Protein AF-A0A8H7KEJ8-F1 (afdb_monomer)

Foldseek 3Di:
DPPPPPFADQKDKAWQDPVVDDDDPDLPAAEEEEEEFEDPVQACNVCPVVVVVVVVCLVPDPVCVSYTYMYMYGGQQPPHPVLCVVHCVDPVRPDDDLVSSLVVSLVVLLVQQVVQCVVVVNDGHPEYEYHYDDSSVVSSVVSVVVVVVCVVPPDDRPSHDHDPPPPPDDD

Sequence (171 aa):
MVSSEIQPPRSIFLRHREDELAPRENDSRRRALIYFICGNPGLIEFYEGFLAQLRQLISGSASMEGVEVDLYGRNLVGFDDEDHFPPFSAPDNVPLDLEGQICSVYENVAEVVRDEAKRKGGKGYGDVILMGHSVGAYIATEVMHRHLREEEREGWARHVRLGMGSCSSLR

Radius of gyration: 17.9 Å; Cα contacts (8 Å, |Δi|>4): 217; chains: 1; bounding box: 53×56×44 Å

Nearest PDB structures (foldseek):
  1jjf-assembly1_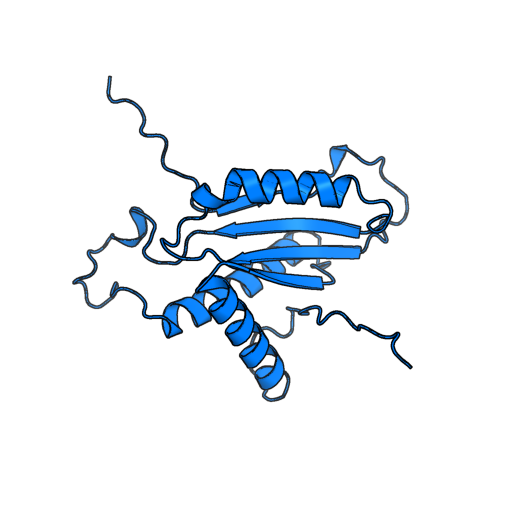A  TM=4.339E-01  e=1.364E-01  Acetivibrio thermocellus
  1jt2-assembly1_A  TM=4.515E-01  e=2.635E-01  Acetivibrio thermocellus
  2c57-assembly1_J  TM=3.162E-01  e=9.183E-02  Helicobacter pylori
  4rl4-assembly1_A  TM=2.985E-01  e=7.056E-02  Helicobacter pylori 26695

Structure (mmCIF, N/CA/C/O backbone):
data_AF-A0A8H7KEJ8-F1
#
_entry.id   AF-A0A8H7KEJ8-F1
#
loop_
_atom_site.group_PDB
_atom_site.id
_atom_site.type_symbol
_atom_site.label_atom_id
_atom_site.label_alt_id
_atom_site.label_comp_id
_atom_site.label_asym_id
_atom_site.label_entity_id
_atom_site.label_seq_id
_atom_site.pdbx_PDB_ins_code
_atom_site.Cartn_x
_atom_site.Cartn_y
_atom_site.Cartn_z
_atom_site.occupancy
_atom_site.B_iso_or_equiv
_atom_site.auth_seq_id
_atom_site.auth_comp_id
_atom_site.auth_asym_id
_atom_site.auth_atom_id
_atom_site.pdbx_PDB_model_num
ATOM 1 N N . MET A 1 1 ? 17.857 33.567 -4.282 1.00 37.62 1 MET A N 1
ATOM 2 C CA . MET A 1 1 ? 16.910 32.832 -3.421 1.00 37.62 1 MET A CA 1
ATOM 3 C C . MET A 1 1 ? 16.444 31.644 -4.232 1.00 37.62 1 MET A C 1
ATOM 5 O O . MET A 1 1 ? 15.671 31.833 -5.157 1.00 37.62 1 MET A O 1
ATOM 9 N N . VAL A 1 2 ? 17.035 30.476 -3.995 1.00 42.66 2 VAL A N 1
ATOM 10 C CA . VAL A 1 2 ? 16.558 29.224 -4.592 1.00 42.66 2 VAL A CA 1
ATOM 11 C C . VAL A 1 2 ? 15.227 28.943 -3.903 1.00 42.66 2 VAL A C 1
ATOM 13 O O . VAL A 1 2 ? 15.201 28.887 -2.673 1.00 42.66 2 VAL A O 1
ATOM 16 N N . SER A 1 3 ? 14.125 28.903 -4.657 1.00 46.78 3 SER A N 1
ATOM 17 C CA . SER A 1 3 ? 12.862 28.372 -4.139 1.00 46.78 3 SER A CA 1
ATOM 18 C C . SER A 1 3 ? 13.179 27.017 -3.529 1.00 46.78 3 SER A C 1
ATOM 20 O O . SER A 1 3 ? 13.734 26.171 -4.219 1.00 46.78 3 SER A O 1
ATOM 22 N N . SER A 1 4 ? 12.890 26.823 -2.245 1.00 52.56 4 SER A N 1
ATOM 23 C CA . SER A 1 4 ? 12.837 25.482 -1.675 1.00 52.56 4 SER A CA 1
ATOM 24 C C . SER A 1 4 ? 11.807 24.709 -2.494 1.00 52.56 4 SER A C 1
ATOM 26 O O . SER A 1 4 ? 10.608 24.959 -2.347 1.00 52.56 4 SER A O 1
ATOM 28 N N . GLU A 1 5 ? 12.266 23.884 -3.433 1.00 55.12 5 GLU A N 1
ATOM 29 C CA . GLU A 1 5 ? 11.405 22.990 -4.196 1.00 55.12 5 GLU A CA 1
ATOM 30 C C . GLU A 1 5 ? 10.633 22.157 -3.176 1.00 55.12 5 GLU A C 1
ATOM 32 O O . GLU A 1 5 ? 11.214 21.502 -2.310 1.00 55.12 5 GLU A O 1
ATOM 37 N N . ILE A 1 6 ? 9.309 22.292 -3.194 1.00 61.66 6 ILE A N 1
ATOM 38 C CA . ILE A 1 6 ? 8.434 21.475 -2.366 1.00 61.66 6 ILE A CA 1
ATOM 39 C C . ILE A 1 6 ? 8.509 20.088 -2.993 1.00 61.66 6 ILE A C 1
ATOM 41 O O . ILE A 1 6 ? 7.855 19.839 -4.003 1.00 61.66 6 ILE A O 1
ATOM 45 N N . GLN A 1 7 ? 9.365 19.226 -2.446 1.00 61.38 7 GLN A N 1
ATOM 46 C CA . GLN A 1 7 ? 9.437 17.838 -2.879 1.00 61.38 7 GLN A CA 1
ATOM 47 C C . GLN A 1 7 ? 8.071 17.193 -2.605 1.00 61.38 7 GLN A C 1
ATOM 49 O O . GLN A 1 7 ? 7.537 17.351 -1.497 1.00 61.38 7 GLN A O 1
ATOM 54 N N . PRO A 1 8 ? 7.473 16.512 -3.595 1.00 73.31 8 PRO A N 1
ATOM 55 C CA . PRO A 1 8 ? 6.186 15.868 -3.406 1.00 73.31 8 PRO A CA 1
ATOM 56 C C . PRO A 1 8 ? 6.266 14.808 -2.296 1.00 73.31 8 PRO A C 1
ATOM 58 O O . PRO A 1 8 ? 7.336 14.246 -2.033 1.00 73.31 8 PRO A O 1
ATOM 61 N N . PRO A 1 9 ? 5.155 14.532 -1.592 1.00 83.62 9 PRO A N 1
ATOM 62 C CA . PRO A 1 9 ? 5.171 13.596 -0.478 1.00 83.62 9 PRO A CA 1
ATOM 63 C C . PRO A 1 9 ? 5.550 12.189 -0.954 1.00 83.62 9 PRO A C 1
ATOM 65 O O . PRO A 1 9 ? 4.906 11.629 -1.834 1.00 83.62 9 PRO A O 1
ATOM 68 N N . ARG A 1 10 ? 6.548 11.572 -0.306 1.00 90.69 10 ARG A N 1
ATOM 69 C CA . ARG A 1 10 ? 6.934 10.165 -0.555 1.00 90.69 10 ARG A CA 1
ATOM 70 C C . ARG A 1 10 ? 5.878 9.172 -0.066 1.00 90.69 10 ARG A C 1
ATOM 72 O O . ARG A 1 10 ? 5.777 8.043 -0.544 1.00 90.69 10 ARG A O 1
ATOM 79 N N . SER A 1 11 ? 5.121 9.583 0.949 1.00 95.31 11 SER A N 1
ATOM 80 C CA . SER A 1 11 ? 4.030 8.820 1.546 1.00 95.31 11 SER A CA 1
ATOM 81 C C . SER A 1 11 ? 2.985 9.745 2.154 1.00 95.31 11 SER A C 1
ATOM 83 O O . SER A 1 11 ? 3.286 10.871 2.548 1.00 95.31 11 SER A O 1
ATOM 85 N N . ILE A 1 12 ? 1.758 9.246 2.247 1.00 95.69 12 ILE A N 1
ATOM 86 C CA . ILE A 1 12 ? 0.642 9.888 2.932 1.00 95.69 12 ILE A CA 1
ATOM 87 C C . ILE A 1 12 ? 0.183 8.934 4.027 1.00 95.69 12 ILE A C 1
ATOM 89 O O . ILE A 1 12 ? -0.165 7.788 3.750 1.00 95.69 12 ILE A O 1
ATOM 93 N N . PHE A 1 13 ? 0.160 9.416 5.269 1.00 95.25 13 PHE A N 1
ATOM 94 C CA . PHE A 1 13 ? -0.358 8.671 6.412 1.00 95.25 13 PHE A CA 1
ATOM 95 C C . PHE A 1 13 ? -1.421 9.508 7.129 1.00 95.25 13 PHE A C 1
ATOM 97 O O . PHE A 1 13 ? -1.112 10.381 7.940 1.00 95.25 13 PHE A O 1
ATOM 104 N N . LEU A 1 14 ? -2.693 9.227 6.849 1.00 94.00 14 LEU A N 1
ATOM 105 C CA . LEU A 1 14 ? -3.825 9.863 7.519 1.00 94.00 14 LEU A CA 1
ATOM 106 C C . LEU A 1 14 ? -4.258 8.991 8.696 1.00 94.00 14 LEU A C 1
ATOM 108 O O . LEU A 1 14 ? -5.114 8.115 8.566 1.00 94.00 14 LEU A O 1
ATOM 112 N N . ARG A 1 15 ? -3.649 9.241 9.855 1.00 90.12 15 ARG A N 1
ATOM 113 C CA . ARG A 1 15 ? -4.020 8.561 11.099 1.00 90.12 15 ARG A CA 1
ATOM 114 C C . ARG A 1 15 ? -5.377 9.035 11.604 1.00 90.12 15 ARG A C 1
ATOM 116 O O . ARG A 1 15 ? -5.740 10.209 11.447 1.00 90.12 15 ARG A O 1
ATOM 123 N N . HIS A 1 16 ? -6.133 8.149 12.234 1.00 82.88 16 HIS A N 1
ATOM 124 C CA . HIS A 1 16 ? -7.253 8.555 13.072 1.00 82.88 16 HIS A CA 1
ATOM 125 C C . HIS A 1 16 ? -6.724 9.461 14.205 1.00 82.88 16 HIS A C 1
ATOM 127 O O . HIS A 1 16 ? -5.719 9.140 14.840 1.00 82.88 16 HIS A O 1
ATOM 133 N N . ARG A 1 17 ? -7.337 10.635 14.426 1.00 68.25 17 ARG A N 1
ATOM 134 C CA . ARG A 1 17 ? -6.861 11.586 15.446 1.00 68.25 17 ARG A CA 1
ATOM 135 C C . ARG A 1 17 ? -7.276 11.096 16.831 1.00 68.25 17 ARG A C 1
ATOM 137 O O . ARG A 1 17 ? -8.461 10.906 17.085 1.00 68.25 17 ARG A O 1
ATOM 144 N N . GLU A 1 18 ? -6.301 10.905 17.718 1.00 58.81 18 GLU A N 1
ATOM 145 C CA . GLU A 1 18 ? -6.543 10.524 19.120 1.00 58.81 18 GLU A CA 1
ATOM 146 C C . GLU A 1 18 ? -7.263 11.655 19.889 1.00 58.81 18 GLU A C 1
ATOM 148 O O . GLU A 1 18 ? -8.098 11.380 20.745 1.00 58.81 18 GLU A O 1
ATOM 153 N N . ASP A 1 19 ? -7.029 12.917 19.509 1.00 50.00 19 ASP A N 1
ATOM 154 C CA . ASP A 1 19 ? -7.537 14.111 20.208 1.00 50.00 19 ASP A CA 1
ATOM 155 C C . ASP A 1 19 ? -9.046 14.379 20.023 1.00 50.00 19 ASP A C 1
ATOM 157 O O . ASP A 1 19 ? -9.617 15.220 20.715 1.00 50.00 19 ASP A O 1
ATOM 161 N N . GLU A 1 20 ? -9.712 13.692 19.090 1.00 52.62 20 GLU A N 1
ATOM 162 C CA . GLU A 1 20 ? -11.140 13.903 18.792 1.00 52.62 20 GLU A CA 1
ATOM 163 C C . GLU A 1 20 ? -12.075 13.095 19.707 1.00 52.62 20 GLU A C 1
ATOM 165 O O . GLU A 1 20 ? -13.293 13.282 19.674 1.00 52.62 20 GLU A O 1
ATOM 170 N N . LEU A 1 21 ? -11.540 12.207 20.554 1.00 53.44 21 LEU A N 1
ATOM 171 C CA . LEU A 1 21 ? -12.346 11.325 21.394 1.00 53.44 21 LEU A CA 1
ATOM 172 C C . LEU A 1 21 ? -11.849 11.350 22.838 1.00 53.44 21 LEU A C 1
ATOM 174 O O . LEU A 1 21 ? -10.702 11.028 23.129 1.00 53.44 21 LEU A O 1
ATOM 178 N N . ALA A 1 22 ? -12.752 11.696 23.761 1.00 51.62 22 ALA A N 1
ATOM 179 C CA . ALA A 1 22 ? -12.486 11.602 25.191 1.00 51.62 22 ALA A CA 1
ATOM 180 C C . ALA A 1 22 ? -11.981 10.187 25.545 1.00 51.62 22 ALA A C 1
ATOM 182 O O . ALA A 1 22 ? -12.549 9.209 25.038 1.00 51.62 22 ALA A O 1
ATOM 183 N N . PRO A 1 23 ? -10.954 10.055 26.406 1.00 49.62 23 PRO A N 1
ATOM 184 C CA . PRO A 1 23 ? -10.460 8.754 26.835 1.00 49.62 23 PRO A CA 1
ATOM 185 C C . PRO A 1 23 ? -11.612 7.956 27.452 1.00 49.62 23 PRO A C 1
ATOM 187 O O . PRO A 1 23 ? -12.202 8.360 28.453 1.00 49.62 23 PRO A O 1
ATOM 190 N N . ARG A 1 24 ? -11.970 6.835 26.819 1.00 54.09 24 ARG A N 1
ATOM 191 C CA . 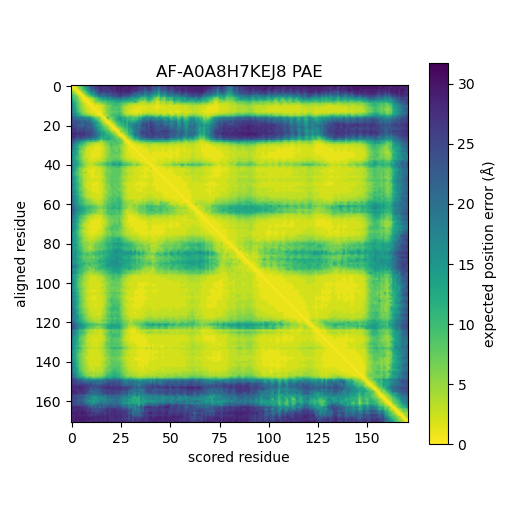ARG A 1 24 ? -12.948 5.886 27.356 1.00 54.09 24 ARG A CA 1
ATOM 192 C C . ARG A 1 24 ? -12.181 4.830 28.144 1.00 54.09 24 ARG A C 1
ATOM 194 O O . ARG A 1 24 ? -11.267 4.205 27.607 1.00 54.09 24 ARG A O 1
ATOM 201 N N . GLU A 1 25 ? -12.531 4.639 29.414 1.00 45.91 25 GLU A N 1
ATOM 202 C CA . GLU A 1 25 ? -12.038 3.499 30.191 1.00 45.91 25 GLU A CA 1
ATOM 203 C C . GLU A 1 25 ? -12.450 2.211 29.453 1.00 45.91 25 GLU A C 1
ATOM 205 O O . GLU A 1 25 ? -13.637 1.977 29.237 1.00 45.91 25 GLU A O 1
ATOM 210 N N . ASN A 1 26 ? -11.461 1.420 29.020 1.00 53.97 26 ASN A N 1
ATOM 211 C CA . ASN A 1 26 ? -11.542 0.338 28.022 1.00 53.97 26 ASN A CA 1
ATOM 212 C C . ASN A 1 26 ? -11.705 0.792 26.562 1.00 53.97 26 ASN A C 1
ATOM 214 O O . ASN A 1 26 ? -12.776 0.681 25.966 1.00 53.97 26 ASN A O 1
ATOM 218 N N . ASP A 1 27 ? -10.592 1.192 25.945 1.00 62.69 27 ASP A N 1
ATOM 219 C CA . ASP A 1 27 ? -10.501 1.362 24.495 1.00 62.69 27 ASP A CA 1
ATOM 220 C C . ASP A 1 27 ? -10.522 -0.009 23.787 1.00 62.69 27 ASP A C 1
ATOM 222 O O . ASP A 1 27 ? -9.497 -0.665 23.568 1.00 62.69 27 ASP A O 1
ATOM 226 N N . SER A 1 28 ? -11.738 -0.492 23.529 1.00 67.12 28 SER A N 1
ATOM 227 C CA . SER A 1 28 ? -12.040 -1.727 22.800 1.00 67.12 28 SER A CA 1
ATOM 228 C C . SER A 1 28 ? -12.200 -1.499 21.296 1.00 67.12 28 SER A C 1
ATOM 230 O O . SER A 1 28 ? -12.631 -2.416 20.591 1.00 67.12 28 SER A O 1
ATOM 232 N N . ARG A 1 29 ? -11.879 -0.296 20.790 1.00 78.81 29 ARG A N 1
ATOM 233 C CA . ARG A 1 29 ? -12.048 0.009 19.371 1.00 78.81 29 ARG A CA 1
ATOM 234 C C . ARG A 1 29 ? -11.192 -0.906 18.513 1.00 78.81 29 ARG A C 1
ATOM 236 O O . ARG A 1 29 ? -10.007 -1.135 18.765 1.00 78.81 29 ARG A O 1
ATOM 243 N N . ARG A 1 30 ? -11.820 -1.438 17.469 1.00 86.69 30 ARG A N 1
ATOM 244 C CA . ARG A 1 30 ? -11.131 -2.225 16.452 1.00 86.69 30 ARG A CA 1
ATOM 245 C C . ARG A 1 30 ? -10.321 -1.267 15.596 1.00 86.69 30 ARG A C 1
ATOM 247 O O . ARG A 1 30 ? -10.807 -0.199 15.251 1.00 86.69 30 ARG A O 1
ATOM 254 N N . ARG A 1 31 ? -9.097 -1.640 15.239 1.00 89.44 31 ARG A N 1
ATOM 255 C CA . ARG A 1 31 ? -8.243 -0.796 14.399 1.00 89.44 31 ARG A CA 1
ATOM 256 C C . ARG A 1 31 ? -8.035 -1.445 13.051 1.00 89.44 31 ARG A C 1
ATOM 258 O O . ARG A 1 31 ? -7.699 -2.627 13.003 1.00 89.44 31 ARG A O 1
ATOM 265 N N . ALA A 1 32 ? -8.204 -0.674 11.992 1.00 92.69 32 ALA A N 1
ATOM 266 C CA . ALA A 1 32 ? -8.014 -1.124 10.628 1.00 92.69 32 ALA A CA 1
ATOM 267 C C . ALA A 1 32 ? -7.026 -0.213 9.898 1.00 92.69 32 ALA A C 1
ATOM 269 O O . ALA A 1 32 ? -6.997 0.996 10.121 1.00 92.69 32 ALA A O 1
ATOM 270 N N . LEU A 1 33 ? -6.239 -0.808 9.011 1.00 95.38 33 LEU A N 1
ATOM 271 C CA . LEU A 1 33 ? -5.395 -0.101 8.060 1.00 95.38 33 LEU A CA 1
ATOM 272 C C . LEU A 1 33 ? -5.990 -0.262 6.666 1.00 95.38 33 LEU A C 1
ATOM 274 O O . LEU A 1 33 ? -6.201 -1.387 6.221 1.00 95.38 33 LEU A O 1
ATOM 278 N N . ILE A 1 34 ? -6.197 0.839 5.957 1.00 96.56 34 ILE A N 1
ATOM 279 C CA . ILE A 1 34 ? -6.347 0.831 4.503 1.00 96.56 34 ILE A CA 1
ATOM 280 C C . ILE A 1 34 ? -4.989 1.212 3.913 1.00 96.56 34 ILE A C 1
ATOM 282 O O . ILE A 1 34 ? -4.542 2.351 4.052 1.00 96.56 34 ILE A O 1
ATOM 286 N N . TYR A 1 35 ? -4.338 0.250 3.266 1.00 97.88 35 TYR A N 1
ATOM 287 C CA . TYR A 1 35 ? -3.078 0.441 2.558 1.00 97.88 35 TYR A CA 1
ATOM 288 C C . TYR A 1 35 ? -3.369 0.653 1.068 1.00 97.88 35 TYR A C 1
ATOM 290 O O . TYR A 1 35 ? -3.850 -0.253 0.383 1.00 97.88 35 TYR A O 1
ATOM 298 N N . PHE A 1 36 ? -3.088 1.853 0.570 1.00 98.44 36 PHE A N 1
ATOM 299 C CA . PHE A 1 36 ? -3.311 2.272 -0.805 1.00 98.44 36 PHE A CA 1
ATOM 300 C C . PHE A 1 36 ? -2.049 2.097 -1.661 1.00 98.44 36 PHE A C 1
ATOM 302 O O . PHE A 1 36 ? -0.986 2.632 -1.343 1.00 98.44 36 PHE A O 1
ATOM 309 N N . ILE A 1 37 ? -2.184 1.377 -2.774 1.00 98.44 37 ILE A N 1
ATOM 310 C CA . ILE A 1 37 ? -1.118 1.084 -3.733 1.00 98.44 37 ILE A CA 1
ATOM 311 C C . ILE A 1 37 ? -1.359 1.902 -5.003 1.00 98.44 37 ILE A C 1
ATOM 313 O O . ILE A 1 37 ? -2.371 1.737 -5.698 1.00 98.44 37 ILE A O 1
ATOM 317 N N . CYS A 1 38 ? -0.407 2.779 -5.310 1.00 98.00 38 CYS A N 1
ATOM 318 C CA . CYS A 1 38 ? -0.453 3.657 -6.472 1.00 98.00 38 CYS A CA 1
ATOM 319 C C . CYS A 1 38 ? -0.511 2.862 -7.785 1.00 98.00 38 CYS A C 1
ATOM 321 O O . CYS A 1 38 ? 0.165 1.848 -7.956 1.00 98.00 38 CYS A O 1
ATOM 323 N N . GLY A 1 39 ? -1.295 3.358 -8.740 1.00 95.81 39 GLY A N 1
ATOM 324 C CA . GLY A 1 39 ? -1.150 2.997 -10.150 1.00 95.81 39 GLY A CA 1
ATOM 325 C C . GLY A 1 39 ? -0.073 3.836 -10.835 1.00 95.81 39 GLY A C 1
ATOM 326 O O . GLY A 1 39 ? 0.497 4.729 -10.212 1.00 95.81 39 GLY A O 1
ATOM 327 N N . ASN A 1 40 ? 0.161 3.623 -12.132 1.00 92.00 40 ASN A N 1
ATOM 328 C CA . ASN A 1 40 ? 1.069 4.474 -12.910 1.00 92.00 40 ASN A CA 1
ATOM 329 C C . ASN A 1 40 ? 0.609 5.947 -12.885 1.00 92.00 40 ASN A C 1
ATOM 331 O O . ASN A 1 40 ? -0.590 6.194 -13.049 1.00 92.00 40 ASN A O 1
ATOM 335 N N . PRO A 1 41 ? 1.529 6.913 -12.697 1.00 91.62 41 PRO A N 1
ATOM 336 C CA . PRO A 1 41 ? 2.993 6.789 -12.738 1.00 91.62 41 PRO A CA 1
ATOM 337 C C . PRO A 1 41 ? 3.651 6.549 -11.360 1.00 91.62 41 PRO A C 1
ATOM 339 O O . PRO A 1 41 ? 4.705 7.091 -11.095 1.00 91.62 41 PRO A O 1
ATOM 342 N N . GLY A 1 42 ? 3.034 5.805 -10.442 1.00 93.69 42 GLY A N 1
ATOM 343 C CA . GLY A 1 42 ? 3.675 5.339 -9.204 1.00 93.69 42 GLY A CA 1
ATOM 344 C C . GLY A 1 42 ? 3.750 6.348 -8.055 1.00 93.69 42 GLY A C 1
ATOM 345 O O . GLY A 1 42 ? 4.163 5.961 -6.967 1.00 93.69 42 GLY A O 1
ATOM 346 N N . LEU A 1 43 ? 3.313 7.595 -8.254 1.00 95.25 43 LEU A N 1
ATOM 347 C CA . LEU A 1 43 ? 3.387 8.667 -7.254 1.00 95.25 43 LEU A CA 1
ATOM 348 C C . LEU A 1 43 ? 2.111 8.773 -6.405 1.00 95.25 43 LEU A C 1
ATOM 350 O O . LEU A 1 43 ? 0.998 8.799 -6.940 1.00 95.25 43 LEU A O 1
ATOM 354 N N . ILE A 1 44 ? 2.269 8.878 -5.083 1.00 96.12 44 ILE A N 1
ATOM 355 C CA . ILE A 1 44 ? 1.158 8.969 -4.122 1.00 96.12 44 ILE A CA 1
ATOM 356 C C . ILE A 1 44 ? 0.479 10.338 -4.128 1.00 96.12 44 ILE A C 1
ATOM 358 O O . ILE A 1 44 ? -0.710 10.428 -3.825 1.00 96.12 44 ILE A O 1
ATOM 362 N N . GLU A 1 45 ? 1.195 11.392 -4.518 1.00 95.12 45 GLU A N 1
ATOM 363 C CA . GLU A 1 45 ? 0.669 12.762 -4.550 1.00 95.12 45 GLU A CA 1
ATOM 364 C C . GLU A 1 45 ? -0.593 12.891 -5.419 1.00 95.12 45 GLU A C 1
ATOM 366 O O . GLU A 1 45 ? -1.530 13.601 -5.058 1.00 95.12 45 GLU A O 1
ATOM 371 N N . PHE A 1 46 ? -0.699 12.108 -6.503 1.00 95.31 46 PHE A N 1
ATOM 372 C CA . PHE A 1 46 ? -1.883 12.101 -7.370 1.00 95.31 46 PHE A CA 1
ATOM 373 C C . PHE A 1 46 ? -3.156 11.623 -6.664 1.00 95.31 46 PHE A C 1
ATOM 375 O O . PHE A 1 46 ? -4.261 11.853 -7.157 1.00 95.31 46 PHE A O 1
ATOM 382 N N . TYR A 1 47 ? -3.016 10.964 -5.516 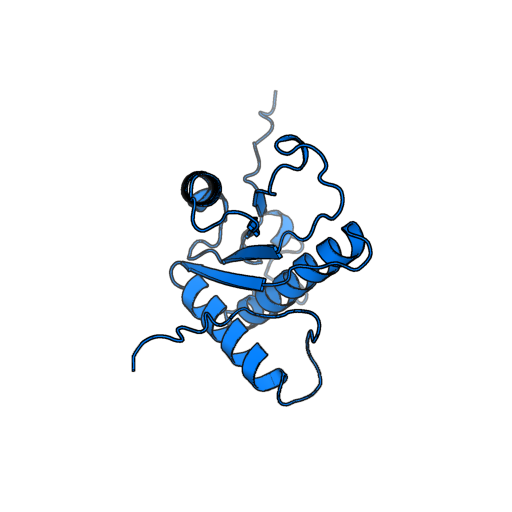1.00 96.69 47 TYR A N 1
ATOM 383 C CA . TYR A 1 47 ? -4.119 10.397 -4.754 1.00 96.69 47 TYR A CA 1
ATOM 384 C C . TYR A 1 47 ? -4.428 11.183 -3.479 1.00 96.69 47 TYR A C 1
ATOM 386 O O . TYR A 1 47 ? -5.359 10.806 -2.771 1.00 96.69 47 TYR A O 1
ATOM 394 N N . GLU A 1 48 ? -3.731 12.286 -3.184 1.00 95.19 48 GLU A N 1
ATOM 395 C CA . GLU A 1 48 ? -3.940 13.062 -1.952 1.00 95.19 48 GLU A CA 1
ATOM 396 C C . GLU A 1 48 ? -5.406 13.488 -1.781 1.00 95.19 48 GLU A C 1
ATOM 398 O O . GLU A 1 48 ? -6.036 13.191 -0.763 1.00 95.19 48 GLU A O 1
ATOM 403 N N . GLY A 1 49 ? -5.988 14.107 -2.813 1.00 95.88 49 GLY A N 1
ATOM 404 C CA . GLY A 1 49 ? -7.386 14.543 -2.786 1.00 95.88 49 GLY A CA 1
ATOM 405 C C . GLY A 1 49 ? -8.375 13.383 -2.633 1.00 95.88 49 GLY A C 1
ATOM 406 O O . GLY A 1 49 ? -9.371 13.511 -1.920 1.00 95.88 49 GLY A O 1
ATOM 407 N N . PHE A 1 50 ? -8.084 12.237 -3.254 1.00 96.50 50 PHE A N 1
ATOM 408 C CA . PHE A 1 50 ? -8.893 11.025 -3.119 1.00 96.50 50 PHE A CA 1
ATOM 409 C C . PHE A 1 50 ? -8.835 10.472 -1.689 1.00 96.50 50 PHE A C 1
ATOM 411 O O . PHE A 1 50 ? -9.877 10.230 -1.081 1.00 96.50 50 PHE A O 1
ATOM 418 N N . LEU A 1 51 ? -7.635 10.324 -1.123 1.00 96.62 51 LEU A N 1
ATOM 419 C CA . LEU A 1 51 ? -7.434 9.784 0.222 1.00 96.62 51 LEU A CA 1
ATOM 420 C C . LEU A 1 51 ? -8.020 10.704 1.298 1.00 96.62 51 LEU A C 1
ATOM 422 O O . LEU A 1 51 ? -8.625 10.219 2.255 1.00 96.62 51 LEU A O 1
ATOM 426 N N . ALA A 1 52 ? -7.915 12.023 1.123 1.00 94.38 52 ALA A N 1
ATOM 427 C CA . ALA A 1 52 ? -8.531 12.999 2.017 1.00 94.38 52 ALA A CA 1
ATOM 428 C C . ALA A 1 52 ? -10.068 12.894 2.017 1.00 94.38 52 ALA A C 1
ATOM 430 O O . ALA A 1 52 ? -10.694 12.910 3.080 1.00 94.38 52 ALA A O 1
ATOM 431 N N . GLN A 1 53 ? -10.685 12.737 0.841 1.00 95.81 53 GLN A N 1
ATOM 432 C CA . GLN A 1 53 ? -12.134 12.539 0.729 1.00 95.81 53 GLN A CA 1
ATOM 433 C C . GLN A 1 53 ? -12.571 11.185 1.297 1.00 95.81 53 GLN A C 1
ATOM 435 O O . GLN A 1 53 ? -13.545 11.119 2.045 1.00 95.81 53 GLN A O 1
ATOM 440 N N . LEU A 1 54 ? -11.827 10.114 1.010 1.00 94.69 54 LEU A N 1
ATOM 441 C CA . LEU A 1 54 ? -12.087 8.789 1.570 1.00 94.69 54 LEU A CA 1
ATOM 442 C C . LEU A 1 54 ? -12.049 8.819 3.104 1.00 94.69 54 LEU A C 1
ATOM 444 O O . LEU A 1 54 ? -12.950 8.296 3.757 1.00 94.69 54 LEU A O 1
ATOM 448 N N . ARG A 1 55 ? -11.059 9.502 3.684 1.00 92.56 55 ARG A N 1
ATOM 449 C CA . ARG A 1 55 ? -10.948 9.712 5.131 1.00 92.56 55 ARG A CA 1
ATOM 450 C C . ARG A 1 55 ? -12.177 10.416 5.708 1.00 92.56 55 ARG A C 1
ATOM 452 O O . ARG A 1 55 ? -12.697 9.967 6.723 1.00 92.56 55 ARG A O 1
ATOM 459 N N . GLN A 1 56 ? -12.653 11.485 5.071 1.00 91.69 56 GLN A N 1
ATOM 460 C CA . GLN A 1 56 ? -13.859 12.209 5.501 1.00 91.69 56 GLN A CA 1
ATOM 461 C C . GLN A 1 56 ? -15.099 11.302 5.493 1.00 91.69 56 GLN A C 1
ATOM 463 O O . GLN A 1 56 ? -15.851 11.276 6.466 1.00 91.69 56 GLN A O 1
ATOM 468 N N . LEU A 1 57 ? -15.284 10.519 4.425 1.00 92.44 57 LEU A N 1
ATOM 469 C CA . LEU A 1 57 ? -16.418 9.601 4.291 1.00 92.44 57 LEU A CA 1
ATOM 470 C C . LEU A 1 57 ? -16.393 8.489 5.346 1.00 92.44 57 LEU A C 1
ATOM 472 O O . LEU A 1 57 ? -17.431 8.173 5.922 1.00 92.44 57 LEU A O 1
ATOM 476 N N . ILE A 1 58 ? -15.217 7.923 5.630 1.00 91.19 58 ILE A N 1
ATOM 477 C CA . ILE A 1 58 ? -15.058 6.889 6.660 1.00 91.19 58 ILE A CA 1
ATOM 478 C C . ILE A 1 58 ? -15.344 7.470 8.048 1.00 91.19 58 ILE A C 1
ATOM 480 O O . ILE A 1 58 ? -16.128 6.889 8.796 1.00 91.19 58 ILE A O 1
ATOM 484 N N . SER A 1 59 ? -14.768 8.631 8.375 1.00 86.19 59 SER A N 1
ATOM 485 C CA . SER A 1 59 ? -14.982 9.298 9.666 1.00 86.19 59 SER A CA 1
ATOM 486 C C . SER A 1 59 ? -16.440 9.719 9.890 1.00 86.19 59 SER A C 1
ATOM 488 O O . SER A 1 59 ? -16.893 9.747 11.030 1.00 86.19 59 SER A O 1
ATOM 490 N N . GLY A 1 60 ? -17.184 10.038 8.826 1.00 84.75 60 GLY A N 1
ATOM 491 C CA . GLY A 1 60 ? -18.601 10.406 8.901 1.00 84.75 60 GLY A CA 1
ATOM 492 C C . GLY A 1 60 ? -19.578 9.225 8.890 1.00 84.75 60 GLY A C 1
ATOM 493 O O . GLY A 1 60 ? -20.785 9.437 9.015 1.00 84.75 60 GLY A O 1
ATOM 494 N N . SER A 1 61 ? -19.101 7.990 8.714 1.00 87.44 61 SER A N 1
ATOM 495 C CA . SER A 1 61 ? -19.975 6.829 8.558 1.00 87.44 61 SER A CA 1
ATOM 496 C C . SER A 1 61 ? -20.404 6.242 9.903 1.00 87.44 61 SER A C 1
ATOM 498 O O . SER A 1 61 ? -19.586 5.702 10.644 1.00 87.44 61 SER A O 1
ATOM 500 N N . ALA A 1 62 ? -21.712 6.229 10.174 1.00 81.88 62 ALA A N 1
ATOM 501 C CA . ALA A 1 62 ? -22.277 5.573 11.359 1.00 81.88 62 ALA A CA 1
ATOM 502 C C . ALA A 1 62 ? -21.960 4.064 11.422 1.00 81.88 62 ALA A C 1
ATOM 504 O O . ALA A 1 62 ? -21.867 3.495 12.504 1.00 81.88 62 ALA A O 1
ATOM 505 N N . SER A 1 63 ? -21.740 3.407 10.274 1.00 82.25 63 SER A N 1
ATOM 506 C CA . SER A 1 63 ? -21.352 1.988 10.230 1.00 82.25 63 SER A CA 1
ATOM 507 C C . SER A 1 63 ? -19.927 1.717 10.720 1.00 82.25 63 SER A C 1
ATOM 509 O O . SER A 1 63 ? -19.580 0.562 10.949 1.00 82.25 63 SER A O 1
ATOM 511 N N . MET A 1 64 ? -19.108 2.762 10.867 1.00 81.38 64 MET A N 1
ATOM 512 C CA . MET A 1 64 ? -17.727 2.684 11.348 1.00 81.38 64 MET A CA 1
ATOM 513 C C . MET A 1 64 ? -17.615 3.046 12.837 1.00 81.38 64 MET A C 1
ATOM 515 O O . MET A 1 64 ? -16.510 3.205 13.354 1.00 81.38 64 MET A O 1
ATOM 519 N N . GLU A 1 65 ? -18.740 3.171 13.555 1.00 82.00 65 GLU A N 1
ATOM 520 C CA . GLU A 1 65 ? -18.715 3.440 14.990 1.00 82.00 65 GLU A CA 1
ATOM 521 C C . GLU A 1 65 ? -17.958 2.326 15.735 1.00 82.00 65 GLU A C 1
ATOM 523 O O . GLU A 1 65 ? -18.267 1.141 15.628 1.00 82.00 65 GLU A O 1
ATOM 528 N N . GLY A 1 66 ? -16.923 2.714 16.487 1.00 83.88 66 GL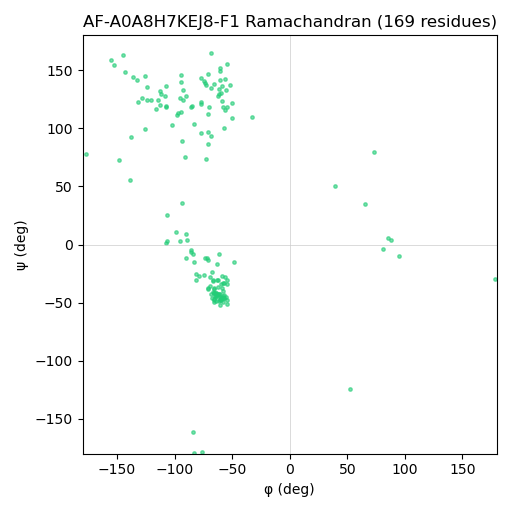Y A N 1
ATOM 529 C CA . GLY A 1 66 ? -16.063 1.769 17.206 1.00 83.88 66 GLY A CA 1
ATOM 530 C C . GLY A 1 66 ? -14.908 1.182 16.384 1.00 83.88 66 GLY A C 1
ATOM 531 O O . GLY A 1 66 ? -14.186 0.332 16.910 1.00 83.88 66 GLY A O 1
ATOM 532 N N . VAL A 1 67 ? -14.699 1.644 15.144 1.00 87.56 67 VAL A N 1
ATOM 533 C CA . VAL A 1 67 ? -13.543 1.284 14.312 1.00 87.56 67 VAL A CA 1
ATOM 534 C C . VAL A 1 67 ? -12.665 2.509 14.056 1.00 87.56 67 VAL A C 1
ATOM 536 O O . VAL A 1 67 ? -13.125 3.521 13.537 1.00 87.56 67 VAL A O 1
ATOM 539 N N . GLU A 1 68 ? -11.382 2.413 14.390 1.00 90.06 68 GLU A N 1
ATOM 540 C CA . GLU A 1 68 ? -10.375 3.414 14.038 1.00 90.06 68 GLU A CA 1
ATOM 541 C C . GLU A 1 68 ? -9.688 2.992 12.745 1.00 90.06 68 GLU A C 1
ATOM 543 O O . GLU A 1 68 ? -9.012 1.961 12.699 1.00 90.06 68 GLU A O 1
ATOM 548 N N . VAL A 1 69 ? -9.885 3.776 11.688 1.00 91.88 69 VAL A N 1
ATOM 549 C CA . VAL A 1 69 ? -9.319 3.490 10.370 1.00 91.88 69 VAL A CA 1
ATOM 550 C C . VAL A 1 69 ? -8.187 4.459 10.073 1.00 91.88 69 VAL A C 1
ATOM 552 O O . VAL A 1 69 ? -8.391 5.671 9.972 1.00 91.88 69 VAL A O 1
ATOM 555 N N . ASP A 1 70 ? -7.005 3.891 9.891 1.00 94.62 70 ASP A N 1
ATOM 556 C CA . ASP A 1 70 ? -5.827 4.574 9.387 1.00 94.62 70 ASP A CA 1
ATOM 557 C C . ASP A 1 70 ? -5.721 4.366 7.871 1.00 94.62 70 ASP A C 1
ATOM 559 O O . ASP A 1 70 ? -5.962 3.269 7.366 1.00 94.62 70 ASP A O 1
ATOM 563 N N . LEU A 1 71 ? -5.338 5.413 7.140 1.00 96.62 71 LEU A N 1
ATOM 564 C CA . LEU A 1 71 ? -5.037 5.341 5.708 1.00 96.62 71 LEU A CA 1
ATOM 565 C C . LEU A 1 71 ? -3.547 5.568 5.496 1.00 96.62 71 LEU A C 1
ATOM 567 O O . LEU A 1 71 ? -2.996 6.560 5.980 1.00 96.62 71 LEU A O 1
ATOM 571 N N . TYR A 1 72 ? -2.916 4.682 4.738 1.00 97.75 72 TYR A N 1
ATOM 572 C CA . TYR A 1 72 ? -1.517 4.802 4.358 1.00 97.75 72 TYR A CA 1
ATOM 573 C C . TYR A 1 72 ? -1.343 4.5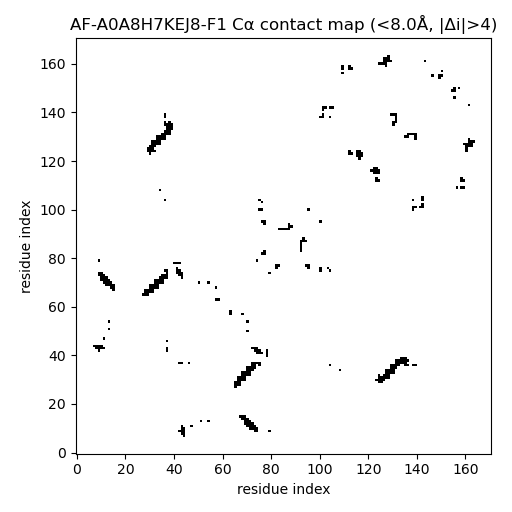43 2.867 1.00 97.75 72 TYR A C 1
ATOM 575 O O . TYR A 1 72 ? -1.965 3.638 2.324 1.00 97.75 72 TYR A O 1
ATOM 583 N N . GLY A 1 73 ? -0.468 5.295 2.215 1.00 97.50 73 GLY A N 1
ATOM 584 C CA . GLY A 1 73 ? 0.013 4.998 0.872 1.00 97.50 73 GLY A CA 1
ATOM 585 C C . GLY A 1 73 ? 1.383 5.622 0.647 1.00 97.50 73 GLY A C 1
ATOM 586 O O . GLY A 1 73 ? 1.769 6.561 1.346 1.00 97.50 73 GLY A O 1
ATOM 587 N N . ARG A 1 74 ? 2.129 5.104 -0.326 1.00 97.12 74 ARG A N 1
ATOM 588 C CA . ARG A 1 74 ? 3.480 5.572 -0.664 1.00 97.12 74 ARG A CA 1
ATOM 589 C C . ARG A 1 74 ? 3.750 5.491 -2.155 1.00 97.12 74 ARG A C 1
ATOM 591 O O . ARG A 1 74 ? 3.053 4.772 -2.874 1.00 97.12 74 ARG A O 1
ATOM 598 N N . ASN A 1 75 ? 4.781 6.205 -2.591 1.00 96.69 75 ASN A N 1
ATOM 599 C CA . ASN A 1 75 ? 5.338 6.020 -3.922 1.00 96.69 75 ASN A CA 1
ATOM 600 C C . ASN A 1 75 ? 5.742 4.549 -4.116 1.00 96.69 75 ASN A C 1
ATOM 602 O O . ASN A 1 75 ? 6.242 3.897 -3.185 1.00 96.69 75 ASN A O 1
ATOM 606 N N . LEU A 1 76 ? 5.526 4.041 -5.330 1.00 95.44 76 LEU A N 1
ATOM 607 C CA . LEU A 1 76 ? 6.189 2.824 -5.791 1.00 95.44 76 LEU A CA 1
ATOM 608 C C . LEU A 1 76 ? 7.706 3.058 -5.790 1.00 95.44 76 LEU A C 1
ATOM 610 O O . LEU A 1 76 ? 8.166 4.185 -5.976 1.00 95.44 76 LEU A O 1
ATOM 614 N N . VAL A 1 77 ? 8.487 2.006 -5.555 1.00 91.88 77 VAL A N 1
ATOM 615 C CA . VAL A 1 77 ? 9.951 2.136 -5.481 1.00 91.88 77 VAL A CA 1
ATOM 616 C C . VAL A 1 77 ? 10.506 2.533 -6.846 1.00 91.88 77 VAL A C 1
ATOM 618 O O . VAL A 1 77 ? 10.065 2.005 -7.866 1.00 91.88 77 VAL A O 1
ATOM 621 N N . GLY A 1 78 ? 11.470 3.447 -6.868 1.00 89.81 78 GLY A N 1
ATOM 622 C CA . GLY A 1 78 ? 12.067 3.971 -8.096 1.00 89.81 78 GLY A CA 1
ATOM 623 C C . GLY A 1 78 ? 11.330 5.180 -8.673 1.00 89.81 78 GLY A C 1
ATOM 624 O O . GLY A 1 78 ? 11.704 5.654 -9.740 1.00 89.81 78 GLY A O 1
ATOM 625 N N . PHE A 1 79 ? 10.293 5.674 -7.991 1.00 89.19 79 PHE A N 1
ATOM 626 C CA . PHE A 1 79 ? 9.578 6.898 -8.364 1.00 89.19 79 PHE A CA 1
ATOM 627 C C . PHE A 1 79 ? 9.897 8.078 -7.439 1.00 89.19 79 PHE A C 1
ATOM 629 O O . PHE A 1 79 ? 9.334 9.154 -7.606 1.00 89.19 79 PHE A O 1
ATOM 636 N N . ASP A 1 80 ? 10.795 7.897 -6.471 1.00 86.44 80 ASP A N 1
ATOM 637 C CA . ASP A 1 80 ? 11.378 9.000 -5.716 1.00 86.44 80 ASP A CA 1
ATOM 638 C C . ASP A 1 80 ? 12.703 9.456 -6.325 1.00 86.44 80 ASP A C 1
ATOM 640 O O . ASP A 1 80 ? 13.488 8.626 -6.781 1.00 86.44 80 ASP A O 1
ATOM 644 N N . ASP A 1 81 ? 13.009 10.751 -6.264 1.00 82.12 81 ASP A N 1
ATOM 645 C CA . ASP A 1 81 ? 14.306 11.267 -6.713 1.00 82.12 81 ASP A CA 1
ATOM 646 C C . ASP A 1 81 ? 15.468 10.614 -5.949 1.00 82.12 81 ASP A C 1
ATOM 648 O O . ASP A 1 81 ? 16.477 10.249 -6.554 1.00 82.12 81 ASP A O 1
ATOM 652 N N . GLU A 1 82 ? 15.291 10.348 -4.653 1.00 82.88 82 GLU A N 1
ATOM 653 C CA . GLU A 1 82 ? 16.300 9.676 -3.828 1.00 82.88 82 GLU A CA 1
ATOM 654 C C . GLU A 1 82 ? 16.521 8.213 -4.234 1.00 82.88 82 GLU A C 1
ATOM 656 O O . GLU A 1 82 ? 17.601 7.666 -4.015 1.00 82.88 82 GLU A O 1
ATOM 661 N N . ASP A 1 83 ? 15.532 7.579 -4.871 1.00 81.25 83 ASP A N 1
ATOM 662 C CA . ASP A 1 83 ? 15.669 6.206 -5.356 1.00 81.25 83 ASP A CA 1
ATOM 663 C C . ASP A 1 83 ? 16.614 6.131 -6.570 1.00 81.25 83 ASP A C 1
ATOM 665 O O . ASP A 1 83 ? 17.035 5.043 -6.948 1.00 81.25 83 ASP A O 1
ATOM 669 N N . HIS A 1 84 ? 16.995 7.265 -7.173 1.00 81.88 84 HIS A N 1
ATOM 670 C CA . HIS A 1 84 ? 17.919 7.330 -8.310 1.00 81.88 84 HIS A CA 1
ATOM 671 C C . HIS A 1 84 ? 19.394 7.440 -7.897 1.00 81.88 84 HIS A C 1
ATOM 673 O O . HIS A 1 84 ? 20.258 7.599 -8.767 1.00 81.88 84 HIS A O 1
ATOM 679 N N . PHE A 1 85 ? 19.706 7.383 -6.596 1.00 81.50 85 PHE A N 1
ATOM 680 C CA . PHE A 1 85 ? 21.080 7.412 -6.103 1.00 81.50 85 PHE A CA 1
ATOM 681 C C . PHE A 1 85 ? 21.457 6.100 -5.387 1.00 81.50 85 PHE A C 1
ATOM 683 O O . PHE A 1 85 ? 20.898 5.803 -4.333 1.00 81.50 85 PHE A O 1
ATOM 690 N N . PRO A 1 86 ? 22.444 5.324 -5.892 1.00 84.75 86 PRO A N 1
ATOM 691 C CA . PRO A 1 86 ? 23.250 5.546 -7.107 1.00 84.75 86 PRO A CA 1
ATOM 692 C C . PRO A 1 86 ? 22.416 5.411 -8.400 1.00 84.75 86 PRO A C 1
ATOM 694 O O . PRO A 1 86 ? 21.332 4.866 -8.335 1.00 84.75 86 PRO A O 1
ATOM 697 N N . PRO A 1 87 ? 22.867 5.860 -9.586 1.00 85.62 87 PRO A N 1
ATOM 698 C CA . PRO A 1 87 ? 22.054 5.807 -10.810 1.00 85.62 87 PRO A CA 1
ATOM 699 C C . PRO A 1 87 ? 21.528 4.409 -11.145 1.00 85.62 87 PRO A C 1
ATOM 701 O O . PRO A 1 87 ? 22.199 3.420 -10.858 1.00 85.62 87 PRO A O 1
ATOM 704 N N . PHE A 1 88 ? 20.417 4.328 -11.883 1.00 86.56 88 PHE A N 1
ATOM 705 C CA . PHE A 1 88 ? 19.795 3.052 -12.268 1.00 86.56 88 PHE A CA 1
ATOM 706 C C . PHE A 1 88 ? 20.645 2.105 -13.136 1.00 86.56 88 PHE A C 1
ATOM 708 O O . PHE A 1 88 ? 20.277 0.962 -13.396 1.00 86.56 88 PHE A O 1
ATOM 715 N N . SER A 1 89 ? 21.800 2.577 -13.601 1.00 84.38 89 SER A N 1
ATOM 716 C CA . SER A 1 89 ? 22.820 1.766 -14.267 1.00 84.38 89 SER A CA 1
ATOM 717 C C . SER A 1 89 ? 23.766 1.046 -13.296 1.00 84.38 89 SER A C 1
ATOM 719 O O . SER A 1 89 ? 24.618 0.279 -13.742 1.00 84.38 89 SER A O 1
ATOM 721 N N . ALA A 1 90 ? 23.697 1.341 -11.996 1.00 87.25 90 ALA A N 1
ATOM 722 C CA . ALA A 1 90 ? 24.529 0.714 -10.980 1.00 87.25 90 ALA A CA 1
ATOM 723 C C . ALA A 1 90 ? 24.047 -0.723 -10.702 1.00 87.25 90 ALA A C 1
ATOM 725 O O . ALA A 1 90 ? 22.837 -0.942 -10.627 1.00 87.25 90 ALA A O 1
ATOM 726 N N . PRO A 1 91 ? 24.960 -1.695 -10.495 1.00 84.88 91 PRO A N 1
ATOM 727 C CA . PRO A 1 91 ? 24.584 -3.088 -10.231 1.00 84.88 91 PRO A CA 1
ATOM 728 C C . PRO A 1 91 ? 23.623 -3.263 -9.048 1.00 84.88 91 PRO A C 1
ATOM 730 O O . PRO A 1 91 ? 22.751 -4.124 -9.096 1.00 84.88 91 PRO A O 1
ATOM 733 N N . ASP A 1 92 ? 23.766 -2.417 -8.024 1.00 83.50 92 ASP A N 1
ATOM 734 C CA . ASP A 1 92 ? 23.003 -2.491 -6.774 1.00 83.50 92 ASP A CA 1
ATOM 735 C C . ASP A 1 92 ? 21.766 -1.576 -6.752 1.00 83.50 92 ASP A C 1
ATOM 737 O O . ASP A 1 92 ? 21.085 -1.499 -5.733 1.00 83.50 92 ASP A O 1
ATOM 741 N N . ASN A 1 93 ? 21.467 -0.869 -7.848 1.00 84.75 93 ASN A N 1
ATOM 742 C CA . ASN A 1 93 ? 20.270 -0.033 -7.947 1.00 84.75 93 ASN A CA 1
ATOM 743 C C . ASN A 1 93 ? 19.603 -0.165 -9.315 1.00 84.75 93 ASN A C 1
ATOM 745 O O . ASN A 1 93 ? 19.438 0.808 -10.033 1.00 84.75 93 ASN A O 1
ATOM 749 N N . VAL A 1 94 ? 19.262 -1.382 -9.725 1.00 86.94 94 VAL A N 1
ATOM 750 C CA . VAL A 1 94 ? 18.501 -1.583 -10.963 1.00 86.94 94 VAL A CA 1
ATOM 751 C C . VAL A 1 94 ? 17.018 -1.248 -10.744 1.00 86.94 94 VAL A C 1
ATOM 753 O O . VAL A 1 94 ? 16.489 -1.555 -9.673 1.00 86.94 94 VAL A O 1
ATOM 756 N N . PRO A 1 95 ? 16.314 -0.658 -11.734 1.00 88.00 95 PRO A N 1
ATOM 757 C CA . PRO A 1 95 ? 14.882 -0.412 -11.623 1.00 88.00 95 PRO A CA 1
ATOM 758 C C . PRO A 1 95 ? 14.141 -1.707 -11.312 1.00 88.00 95 PRO A C 1
ATOM 760 O O . PRO A 1 95 ? 14.369 -2.729 -11.965 1.00 88.00 95 PRO A O 1
ATOM 763 N N . LEU A 1 96 ? 13.240 -1.657 -10.333 1.00 89.44 96 LEU A N 1
ATOM 764 C CA . LEU A 1 96 ? 12.434 -2.822 -10.000 1.00 89.44 96 LEU A CA 1
ATOM 765 C C . LEU A 1 96 ? 11.460 -3.132 -11.134 1.00 89.44 96 LEU A C 1
ATOM 767 O O . LEU A 1 96 ? 10.759 -2.250 -11.640 1.00 89.44 96 LEU A O 1
ATOM 771 N N . ASP A 1 97 ? 11.380 -4.409 -11.486 1.00 93.06 97 ASP A N 1
ATOM 772 C CA . ASP A 1 97 ? 10.292 -4.928 -12.296 1.00 93.06 97 ASP A CA 1
ATOM 773 C C . ASP A 1 97 ? 9.010 -5.078 -11.456 1.00 93.06 97 ASP A C 1
ATOM 775 O O . ASP A 1 97 ? 8.956 -4.747 -10.267 1.00 93.06 97 ASP A O 1
ATOM 779 N N . LEU A 1 98 ? 7.939 -5.569 -12.082 1.00 94.19 98 LEU A N 1
ATOM 780 C CA . LEU A 1 98 ? 6.660 -5.759 -11.398 1.00 94.19 98 LEU A CA 1
ATOM 781 C C . LEU A 1 98 ? 6.776 -6.720 -10.206 1.00 94.19 98 LEU A C 1
ATOM 783 O O . LEU A 1 98 ? 6.095 -6.523 -9.201 1.00 94.19 98 LEU A O 1
ATOM 787 N N . GLU A 1 99 ? 7.643 -7.725 -10.301 1.00 94.44 99 GLU A N 1
ATOM 788 C CA . GLU A 1 99 ? 7.870 -8.678 -9.222 1.00 94.44 99 GLU A CA 1
ATOM 789 C C . GLU A 1 99 ? 8.531 -8.008 -8.016 1.00 94.44 99 GLU A C 1
ATOM 791 O O . GLU A 1 99 ? 8.051 -8.140 -6.888 1.00 94.44 99 GLU A O 1
ATOM 796 N N . GLY A 1 100 ? 9.568 -7.204 -8.259 1.00 91.81 100 GLY A N 1
ATOM 797 C CA . GLY A 1 100 ? 10.205 -6.385 -7.234 1.00 91.81 100 GLY A CA 1
ATOM 798 C C . GLY A 1 100 ? 9.225 -5.422 -6.560 1.00 91.81 100 GLY A C 1
ATOM 799 O O . GLY A 1 100 ? 9.248 -5.284 -5.336 1.00 91.81 100 GLY A O 1
ATOM 800 N N . GLN A 1 101 ? 8.311 -4.805 -7.321 1.00 95.44 101 GLN A N 1
ATOM 801 C CA . GLN A 1 101 ? 7.267 -3.940 -6.753 1.00 95.44 101 GLN A CA 1
ATOM 802 C C . GLN A 1 101 ? 6.300 -4.713 -5.847 1.00 95.44 101 GLN A C 1
ATOM 804 O O . GLN A 1 101 ? 5.955 -4.226 -4.770 1.00 95.44 101 GLN A O 1
ATOM 809 N N . ILE A 1 102 ? 5.878 -5.921 -6.241 1.00 95.19 102 ILE A N 1
ATOM 810 C CA . ILE A 1 102 ? 4.997 -6.767 -5.419 1.00 95.19 102 ILE A CA 1
ATOM 811 C C . ILE A 1 102 ? 5.674 -7.121 -4.094 1.00 95.19 102 ILE A C 1
ATOM 813 O O . ILE A 1 102 ? 5.067 -6.944 -3.034 1.00 95.19 102 ILE A O 1
ATOM 817 N N . CYS A 1 103 ? 6.930 -7.571 -4.142 1.00 93.06 103 CYS A N 1
ATOM 818 C CA . CYS A 1 103 ? 7.708 -7.896 -2.948 1.00 93.06 103 CYS A CA 1
ATOM 819 C C . CYS A 1 103 ? 7.881 -6.673 -2.039 1.00 93.06 103 CYS A C 1
ATOM 821 O O . CYS A 1 103 ? 7.590 -6.748 -0.846 1.00 93.06 103 CYS A O 1
ATOM 823 N N . SER A 1 104 ? 8.254 -5.524 -2.606 1.00 92.62 104 SER A N 1
ATOM 824 C CA . SER A 1 104 ? 8.445 -4.292 -1.836 1.00 92.62 104 SER A CA 1
ATOM 825 C C . SER A 1 104 ? 7.159 -3.816 -1.152 1.00 92.62 104 SER A C 1
ATOM 827 O O . SER A 1 104 ? 7.177 -3.438 0.022 1.00 92.62 104 SER A O 1
ATOM 829 N N . VAL A 1 105 ? 6.017 -3.875 -1.847 1.00 95.62 105 VAL A N 1
ATOM 830 C CA . VAL A 1 105 ? 4.719 -3.527 -1.253 1.00 95.62 105 VAL A CA 1
ATOM 831 C C . VAL A 1 105 ? 4.361 -4.490 -0.123 1.00 95.62 105 VAL A C 1
ATOM 833 O O . VAL A 1 105 ? 3.942 -4.033 0.939 1.00 95.62 105 VAL A O 1
ATOM 836 N N . TYR A 1 106 ? 4.553 -5.799 -0.308 1.00 93.31 106 TYR A N 1
ATOM 837 C CA . TYR A 1 106 ? 4.303 -6.787 0.746 1.00 93.31 106 TYR A CA 1
ATOM 838 C C . TYR A 1 106 ? 5.138 -6.491 2.002 1.00 93.31 106 TYR A C 1
ATOM 840 O O . TYR A 1 106 ? 4.611 -6.441 3.118 1.00 93.31 106 TYR A O 1
ATOM 848 N N . GLU A 1 107 ? 6.442 -6.269 1.829 1.00 91.69 107 GLU A N 1
ATOM 849 C CA . GLU A 1 107 ? 7.366 -5.972 2.924 1.00 91.69 107 GLU A CA 1
ATOM 850 C C . GLU A 1 107 ? 6.977 -4.695 3.667 1.00 91.69 107 GLU A C 1
ATOM 852 O O . GLU A 1 107 ? 6.963 -4.686 4.904 1.00 91.69 107 GLU A O 1
ATOM 857 N N . ASN A 1 108 ? 6.596 -3.647 2.933 1.00 94.94 108 ASN A N 1
ATOM 858 C CA . ASN A 1 108 ? 6.208 -2.381 3.536 1.00 94.94 108 ASN A CA 1
ATOM 859 C C . ASN A 1 108 ? 4.856 -2.458 4.261 1.00 94.94 108 ASN A C 1
ATOM 861 O O . ASN A 1 108 ? 4.733 -1.917 5.358 1.00 94.94 108 ASN A O 1
ATOM 865 N N . VAL A 1 109 ? 3.866 -3.190 3.732 1.00 94.31 109 VAL A N 1
ATOM 866 C CA . VAL A 1 109 ? 2.619 -3.483 4.467 1.00 94.31 109 VAL A CA 1
ATOM 867 C C . VAL A 1 109 ? 2.952 -4.128 5.814 1.00 94.31 109 VAL A C 1
ATOM 869 O O . VAL A 1 109 ? 2.457 -3.700 6.859 1.00 94.31 109 VAL A O 1
ATOM 872 N N . ALA A 1 110 ? 3.828 -5.134 5.811 1.00 91.38 110 ALA A N 1
ATOM 873 C CA . ALA A 1 110 ? 4.226 -5.824 7.029 1.00 91.38 110 ALA A CA 1
ATOM 874 C C . ALA A 1 110 ? 5.004 -4.907 7.993 1.00 91.38 110 ALA A C 1
ATOM 876 O O . ALA A 1 110 ? 4.806 -4.974 9.206 1.00 91.38 110 ALA A O 1
ATOM 877 N N . GLU A 1 111 ? 5.870 -4.036 7.475 1.00 91.94 111 GLU A N 1
ATOM 878 C CA . GLU A 1 111 ? 6.598 -3.026 8.248 1.00 91.94 111 GLU A CA 1
ATOM 879 C C . GLU A 1 111 ? 5.653 -2.048 8.954 1.00 91.94 111 GLU A C 1
ATOM 881 O O . GLU A 1 111 ? 5.718 -1.927 10.179 1.00 91.94 111 GLU A O 1
ATOM 886 N N . VAL A 1 112 ? 4.711 -1.442 8.223 1.00 93.19 112 VAL A N 1
ATOM 887 C CA . VAL A 1 112 ? 3.727 -0.495 8.774 1.00 93.19 112 VAL A CA 1
ATOM 888 C C . VAL A 1 112 ? 2.911 -1.141 9.896 1.00 93.19 112 VAL A C 1
ATOM 890 O O . VAL A 1 112 ? 2.716 -0.546 10.958 1.00 93.19 112 VAL A O 1
ATOM 893 N N . VAL A 1 113 ? 2.477 -2.390 9.702 1.00 91.88 113 VAL A N 1
ATOM 894 C CA . VAL A 1 113 ? 1.731 -3.145 10.719 1.00 91.88 113 VAL A CA 1
ATOM 895 C C . VAL A 1 113 ? 2.586 -3.414 11.962 1.00 91.88 113 VAL A C 1
ATOM 897 O O . VAL A 1 113 ? 2.102 -3.245 13.087 1.00 91.88 113 VAL A O 1
ATOM 900 N N . ARG A 1 114 ? 3.855 -3.817 11.793 1.00 90.31 114 ARG A N 1
ATOM 901 C CA . ARG A 1 114 ? 4.774 -4.055 12.923 1.00 90.31 114 ARG A CA 1
ATOM 902 C C . ARG A 1 114 ? 5.058 -2.785 13.700 1.00 90.31 114 ARG A C 1
ATOM 904 O O . ARG A 1 114 ? 5.056 -2.821 14.929 1.00 90.31 114 ARG A O 1
ATOM 911 N N . ASP A 1 115 ? 5.327 -1.690 13.010 1.00 90.88 115 ASP A N 1
ATOM 912 C CA . ASP A 1 115 ? 5.697 -0.439 13.659 1.00 90.88 115 ASP A CA 1
ATOM 913 C C . ASP A 1 115 ? 4.521 0.164 14.417 1.00 90.88 115 ASP A C 1
ATOM 915 O O . ASP A 1 115 ? 4.693 0.636 15.543 1.00 90.88 115 ASP A O 1
ATOM 919 N N . GLU A 1 116 ? 3.303 0.025 13.891 1.00 88.62 116 GLU A N 1
ATOM 920 C CA . GLU A 1 116 ? 2.107 0.400 14.635 1.00 88.62 116 GLU A CA 1
ATOM 921 C C . GLU A 1 116 ? 1.894 -0.483 15.874 1.00 88.62 116 GLU A C 1
ATOM 923 O O . GLU A 1 116 ? 1.568 0.028 16.950 1.00 88.62 116 GLU A O 1
ATOM 928 N N . ALA A 1 117 ? 2.119 -1.796 15.766 1.00 88.25 117 ALA A N 1
ATOM 929 C CA . ALA A 1 117 ? 2.043 -2.693 16.916 1.00 88.25 117 ALA A CA 1
ATOM 930 C C . ALA A 1 117 ? 3.073 -2.320 17.995 1.00 88.25 117 ALA A C 1
ATOM 932 O O . ALA A 1 117 ? 2.722 -2.269 19.174 1.00 88.25 117 ALA A O 1
ATOM 933 N N . LYS A 1 118 ? 4.318 -1.993 17.616 1.00 88.19 118 LYS A N 1
ATOM 934 C CA . LYS A 1 118 ? 5.346 -1.503 18.553 1.00 88.19 118 LYS A CA 1
ATOM 935 C C . LYS A 1 118 ? 4.910 -0.201 19.226 1.00 88.19 118 LYS A C 1
ATOM 937 O O . LYS A 1 118 ? 4.973 -0.106 20.451 1.00 88.19 118 LYS A O 1
ATOM 942 N N . ARG A 1 119 ? 4.419 0.773 18.448 1.00 86.00 119 ARG A N 1
ATOM 943 C CA . ARG A 1 119 ? 3.960 2.082 18.949 1.00 86.00 119 ARG A CA 1
ATOM 944 C C . ARG A 1 119 ? 2.853 1.949 19.997 1.00 86.00 119 ARG A C 1
ATOM 946 O O . ARG A 1 119 ? 2.781 2.751 20.922 1.00 86.00 119 ARG A O 1
ATOM 953 N N . LYS A 1 120 ? 1.998 0.932 19.868 1.00 82.38 120 LYS A N 1
ATOM 954 C CA . LYS A 1 120 ? 0.813 0.707 20.713 1.00 82.38 120 LYS A CA 1
ATOM 955 C C . LYS A 1 120 ? 0.974 -0.453 21.701 1.00 82.38 120 LYS A C 1
ATOM 957 O O . LYS A 1 120 ? -0.015 -1.057 22.117 1.00 82.38 120 LYS A O 1
ATOM 962 N N . GLY A 1 121 ? 2.211 -0.774 22.087 1.00 81.38 121 GLY A N 1
ATOM 963 C CA . GLY A 1 121 ? 2.489 -1.747 23.151 1.00 81.38 121 GLY A CA 1
ATOM 964 C C . GLY A 1 121 ? 2.062 -3.180 22.815 1.00 81.38 121 GLY A C 1
ATOM 965 O O . GLY A 1 121 ? 1.587 -3.906 23.683 1.00 81.38 121 GLY A O 1
ATOM 966 N N . GLY A 1 122 ? 2.184 -3.580 21.549 1.00 77.62 122 GLY A N 1
ATOM 967 C CA . GLY A 1 122 ? 1.854 -4.916 21.044 1.00 77.62 122 GLY A CA 1
ATOM 968 C C . GLY A 1 122 ? 0.449 -5.051 20.448 1.00 77.62 122 GLY A C 1
ATOM 969 O O . GLY A 1 122 ? 0.164 -6.055 19.797 1.00 77.62 122 GLY A O 1
ATOM 970 N N . LYS A 1 123 ? -0.429 -4.051 20.603 1.00 79.06 123 LYS A N 1
ATOM 971 C CA . LYS A 1 123 ? -1.728 -4.025 19.914 1.00 79.06 123 LYS A CA 1
ATOM 972 C C . LYS A 1 123 ? -1.538 -3.468 18.504 1.00 79.06 123 LYS A C 1
ATOM 974 O O . LYS A 1 123 ? -1.379 -2.267 18.359 1.00 79.06 123 LYS A O 1
ATOM 979 N N . GLY A 1 124 ? -1.542 -4.309 17.471 1.00 84.88 124 GLY A N 1
ATOM 980 C CA . GLY A 1 124 ? -1.468 -3.887 16.061 1.00 84.88 124 GLY A CA 1
ATOM 981 C C . GLY A 1 124 ? -2.822 -3.500 15.458 1.00 84.88 124 GLY A C 1
ATOM 982 O O . GLY A 1 124 ? -3.783 -3.229 16.185 1.00 84.88 124 GLY A O 1
ATOM 983 N N . TYR A 1 125 ? -2.891 -3.489 14.126 1.00 89.94 125 TYR A N 1
ATOM 984 C CA . TYR A 1 125 ? -4.159 -3.465 13.397 1.00 89.94 125 TYR A CA 1
ATOM 985 C C . TYR A 1 125 ? -4.849 -4.832 13.501 1.00 89.94 125 TYR A C 1
ATOM 987 O O . TYR A 1 125 ? -4.203 -5.875 13.404 1.00 89.94 125 TYR A O 1
ATOM 995 N N . GLY A 1 126 ? -6.162 -4.818 13.727 1.00 87.00 126 GLY A N 1
ATOM 996 C CA . GLY A 1 126 ? -7.010 -6.009 13.674 1.00 87.00 126 GLY A CA 1
ATOM 997 C C . GLY A 1 126 ? -7.352 -6.418 12.242 1.00 87.00 126 GLY A C 1
ATOM 998 O O . GLY A 1 126 ? -7.540 -7.607 11.996 1.00 87.00 126 GLY A O 1
ATOM 999 N N . ASP A 1 127 ? -7.369 -5.449 11.322 1.00 89.25 127 ASP A N 1
ATOM 1000 C CA . ASP A 1 127 ? -7.559 -5.657 9.887 1.00 89.25 127 ASP A CA 1
ATOM 1001 C C . ASP A 1 127 ? -6.594 -4.827 9.069 1.00 89.25 127 ASP A C 1
ATOM 1003 O O . ASP A 1 127 ? -6.329 -3.663 9.373 1.00 89.25 127 ASP A O 1
ATOM 1007 N N . VAL A 1 128 ? -6.155 -5.411 7.965 1.00 93.50 128 VAL A N 1
ATOM 1008 C CA . VAL A 1 128 ? -5.432 -4.714 6.912 1.00 93.50 128 VAL A CA 1
ATOM 1009 C C . VAL A 1 128 ? -6.177 -4.934 5.602 1.00 93.50 128 VAL A C 1
ATOM 1011 O O . VAL A 1 128 ? -6.451 -6.068 5.208 1.00 93.50 128 VAL A O 1
ATOM 1014 N N . ILE A 1 129 ? -6.531 -3.830 4.955 1.00 95.12 129 ILE A N 1
ATOM 1015 C CA . ILE A 1 129 ? -7.287 -3.758 3.711 1.00 95.12 129 ILE A CA 1
ATOM 1016 C C . ILE A 1 129 ? -6.342 -3.212 2.648 1.00 95.12 129 ILE A C 1
ATOM 1018 O O . ILE A 1 129 ? -5.842 -2.095 2.778 1.00 95.12 129 ILE A O 1
ATOM 1022 N N . LEU A 1 130 ? -6.109 -3.987 1.592 1.00 97.19 130 LEU A N 1
ATOM 1023 C CA . LEU A 1 130 ? -5.336 -3.526 0.443 1.00 97.19 130 LEU A CA 1
ATOM 1024 C C . LEU A 1 130 ? -6.276 -2.885 -0.575 1.00 97.19 130 LEU A C 1
ATOM 1026 O O . LEU A 1 130 ? -7.269 -3.482 -0.991 1.00 97.19 130 LEU A O 1
ATOM 1030 N N . MET A 1 131 ? -5.951 -1.667 -0.983 1.00 97.50 131 MET A N 1
ATOM 1031 C CA . MET A 1 131 ? -6.645 -0.927 -2.028 1.00 97.50 131 MET A CA 1
ATOM 1032 C C . MET A 1 131 ? -5.621 -0.540 -3.085 1.00 97.50 131 MET A C 1
ATOM 1034 O O . ME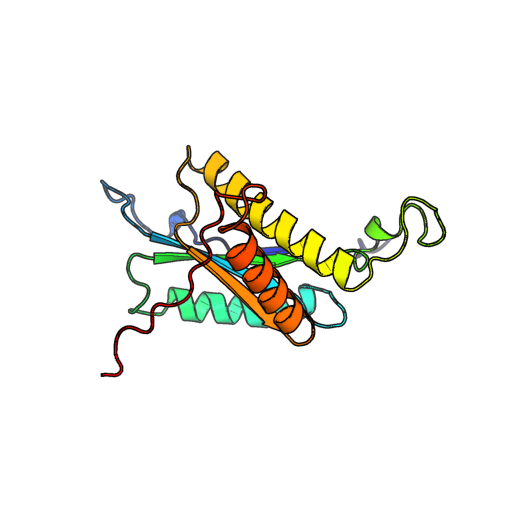T A 1 131 ? -4.540 -0.075 -2.750 1.00 97.50 131 MET A O 1
ATOM 1038 N N . GLY A 1 132 ? -5.944 -0.705 -4.362 1.00 97.38 132 GLY A N 1
ATOM 1039 C CA . GLY A 1 132 ? -5.022 -0.348 -5.432 1.00 97.38 132 GLY A CA 1
ATOM 1040 C C . GLY A 1 132 ? -5.738 0.232 -6.638 1.00 97.38 132 GLY A C 1
ATOM 1041 O O . GLY A 1 132 ? -6.872 -0.143 -6.932 1.00 97.38 132 GLY A O 1
ATOM 1042 N N . HIS A 1 133 ? -5.069 1.141 -7.344 1.00 97.69 133 HIS A N 1
ATOM 1043 C CA . HIS A 1 133 ? -5.540 1.689 -8.616 1.00 97.69 133 HIS A CA 1
ATOM 1044 C C . HIS A 1 133 ? -4.703 1.140 -9.778 1.00 97.69 133 HIS A C 1
ATOM 1046 O O . HIS A 1 133 ? -3.479 1.113 -9.696 1.00 97.69 133 HIS A O 1
ATOM 1052 N N . SER A 1 134 ? -5.339 0.751 -10.891 1.00 97.19 134 SER A N 1
ATOM 1053 C CA . SER A 1 134 ? -4.646 0.256 -12.094 1.00 97.19 134 SER A CA 1
ATOM 1054 C C . SER A 1 134 ? -3.665 -0.886 -11.755 1.00 97.19 134 SER A C 1
ATOM 1056 O O . SER A 1 134 ? -4.075 -1.860 -11.125 1.00 97.19 134 SER A O 1
ATOM 1058 N N . VAL A 1 135 ? -2.376 -0.777 -12.105 1.00 97.31 135 VAL A N 1
ATOM 1059 C CA . VAL A 1 135 ? -1.334 -1.749 -11.715 1.00 97.31 135 VAL A CA 1
ATOM 1060 C C . VAL A 1 135 ? -1.275 -1.981 -10.200 1.00 97.31 135 VAL A C 1
ATOM 1062 O O . VAL A 1 135 ? -1.037 -3.103 -9.766 1.00 97.31 135 VAL A O 1
ATOM 1065 N N . GLY A 1 136 ? -1.604 -0.979 -9.381 1.00 98.12 136 GLY A N 1
ATOM 1066 C CA . GLY A 1 136 ? -1.700 -1.131 -7.933 1.00 98.12 136 GLY A CA 1
ATOM 1067 C C . GLY A 1 136 ? -2.783 -2.121 -7.496 1.00 98.12 136 GLY A C 1
ATOM 1068 O O . GLY A 1 136 ? -2.609 -2.799 -6.490 1.00 98.12 136 GLY A O 1
ATOM 1069 N N . ALA A 1 137 ? -3.877 -2.271 -8.256 1.00 98.19 137 ALA A N 1
ATOM 1070 C CA . ALA A 1 137 ? -4.906 -3.282 -7.981 1.00 98.19 137 ALA A CA 1
ATOM 1071 C C . ALA A 1 137 ? -4.401 -4.705 -8.273 1.00 98.19 137 ALA A C 1
ATOM 1073 O O . ALA A 1 137 ? -4.709 -5.647 -7.537 1.00 98.19 137 ALA A O 1
ATOM 1074 N N . TYR A 1 138 ? -3.594 -4.856 -9.328 1.00 97.94 138 TYR A N 1
ATOM 1075 C CA . TYR A 1 138 ? -2.909 -6.112 -9.621 1.00 97.94 138 TYR A CA 1
ATOM 1076 C C . TYR A 1 138 ? -1.914 -6.458 -8.507 1.00 97.94 138 TYR A C 1
ATOM 1078 O O . TYR A 1 138 ? -1.984 -7.552 -7.955 1.00 97.94 138 TYR A O 1
ATOM 1086 N N . ILE A 1 139 ? -1.073 -5.498 -8.101 1.00 97.88 139 ILE A N 1
ATOM 1087 C CA . ILE A 1 139 ? -0.131 -5.670 -6.987 1.00 97.88 139 ILE A CA 1
ATOM 1088 C C . ILE A 1 139 ? -0.876 -6.060 -5.703 1.00 97.88 139 ILE A C 1
ATOM 1090 O O . ILE A 1 139 ? -0.490 -7.022 -5.051 1.00 97.88 139 ILE A O 1
ATOM 1094 N N . ALA A 1 140 ? -1.979 -5.380 -5.367 1.00 97.75 140 ALA A N 1
ATOM 1095 C CA . ALA A 1 140 ? -2.808 -5.722 -4.208 1.00 97.75 140 ALA A CA 1
ATOM 1096 C C . ALA A 1 140 ? -3.277 -7.185 -4.248 1.00 97.75 140 ALA A C 1
ATOM 1098 O O . ALA A 1 140 ? -3.198 -7.900 -3.251 1.00 97.75 140 ALA A O 1
ATOM 1099 N N . THR A 1 141 ? -3.747 -7.634 -5.414 1.00 96.25 141 THR A N 1
ATOM 1100 C CA . THR A 1 141 ? -4.230 -9.004 -5.614 1.00 96.25 141 THR A CA 1
ATOM 1101 C C . THR A 1 141 ? -3.099 -10.018 -5.471 1.00 96.25 141 THR A C 1
ATOM 1103 O O . THR A 1 141 ? -3.289 -11.037 -4.815 1.00 96.25 141 THR A O 1
ATOM 1106 N N . GLU A 1 142 ? -1.916 -9.733 -6.015 1.00 95.31 142 GLU A N 1
ATOM 1107 C CA . GLU A 1 142 ? -0.739 -10.597 -5.883 1.00 95.31 142 GLU A CA 1
ATOM 1108 C C . GLU A 1 142 ? -0.225 -10.674 -4.441 1.00 95.31 142 GLU A C 1
ATOM 1110 O O . GLU A 1 142 ? 0.083 -11.763 -3.956 1.00 95.31 142 GLU A O 1
ATOM 1115 N N . VAL A 1 143 ? -0.209 -9.553 -3.713 1.00 93.44 143 VAL A N 1
ATOM 1116 C CA . VAL A 1 143 ? 0.132 -9.525 -2.282 1.00 93.44 143 VAL A CA 1
ATOM 1117 C C . VAL A 1 143 ? -0.842 -10.400 -1.489 1.00 93.44 143 VAL A C 1
ATOM 1119 O O . VAL A 1 143 ? -0.403 -11.256 -0.721 1.00 93.44 143 VAL A O 1
ATOM 1122 N N . MET A 1 144 ? -2.154 -10.252 -1.716 1.00 91.19 144 MET A N 1
ATOM 1123 C CA . MET A 1 144 ? -3.166 -11.121 -1.101 1.00 91.19 144 MET A CA 1
ATOM 1124 C C . MET A 1 144 ? -2.958 -12.588 -1.491 1.00 91.19 144 MET A C 1
ATOM 1126 O O . MET A 1 144 ? -3.017 -13.468 -0.637 1.00 91.19 144 MET A O 1
ATOM 1130 N N . HIS A 1 145 ? -2.719 -12.865 -2.776 1.00 90.69 145 HIS A N 1
ATOM 1131 C CA . HIS A 1 145 ? -2.559 -14.219 -3.294 1.00 90.69 145 HIS A CA 1
ATOM 1132 C C . HIS A 1 145 ? -1.396 -14.949 -2.622 1.00 90.69 145 HIS A C 1
ATOM 1134 O O . HIS A 1 145 ? -1.546 -16.097 -2.200 1.00 90.69 145 HIS A O 1
ATOM 1140 N N . ARG A 1 146 ? -0.253 -14.270 -2.491 1.00 87.81 146 ARG A N 1
ATOM 1141 C CA . ARG A 1 146 ? 0.936 -14.792 -1.812 1.00 87.81 146 ARG A CA 1
ATOM 1142 C C . ARG A 1 146 ? 0.685 -14.983 -0.335 1.00 87.81 146 ARG A C 1
ATOM 1144 O O . ARG A 1 146 ? 0.947 -16.067 0.163 1.00 87.81 146 ARG A O 1
ATOM 1151 N N . HIS A 1 147 ? 0.092 -13.992 0.327 1.00 84.19 147 HIS A N 1
ATOM 1152 C CA . HIS A 1 147 ? -0.214 -14.081 1.750 1.00 84.19 147 HIS A CA 1
ATOM 1153 C C . HIS A 1 147 ? -1.096 -15.297 2.068 1.00 84.19 147 HIS A C 1
ATOM 1155 O O . HIS A 1 147 ? -0.758 -16.086 2.944 1.00 84.19 147 HIS A O 1
ATOM 1161 N N . LEU A 1 148 ? -2.158 -15.523 1.287 1.00 83.00 148 LEU A N 1
ATOM 1162 C CA . LEU A 1 148 ? -3.054 -16.671 1.467 1.00 83.00 148 LEU A CA 1
ATOM 1163 C C . LEU A 1 148 ? -2.379 -18.022 1.180 1.00 83.00 148 LEU A C 1
ATOM 1165 O O . LEU A 1 148 ? -2.742 -19.024 1.786 1.00 83.00 148 LEU A O 1
ATOM 1169 N N . ARG A 1 149 ? -1.402 -18.076 0.264 1.00 78.62 149 ARG A N 1
ATOM 1170 C CA . ARG A 1 149 ? -0.626 -19.300 -0.011 1.00 78.62 149 ARG A CA 1
ATOM 1171 C C . ARG A 1 149 ? 0.510 -19.538 0.987 1.00 78.62 149 ARG A C 1
ATOM 1173 O O . ARG A 1 149 ? 0.890 -20.681 1.216 1.00 78.62 149 ARG A O 1
ATOM 1180 N N . GLU A 1 150 ? 1.094 -18.483 1.541 1.00 66.12 150 GLU A N 1
ATOM 1181 C CA . GLU A 1 150 ? 2.181 -18.546 2.525 1.00 66.12 150 GLU A CA 1
ATOM 1182 C C . GLU A 1 150 ? 1.665 -18.813 3.940 1.00 66.12 150 GLU A C 1
ATOM 1184 O O . GLU A 1 150 ? 2.370 -19.435 4.731 1.00 66.12 150 GLU A O 1
ATOM 1189 N N . GLU A 1 151 ? 0.415 -18.460 4.258 1.00 56.22 151 GLU A N 1
ATOM 1190 C CA . GLU A 1 151 ? -0.252 -18.983 5.459 1.00 56.22 151 GLU A CA 1
ATOM 1191 C C . GLU A 1 151 ? -0.277 -20.527 5.474 1.00 56.22 151 GLU A C 1
ATOM 1193 O O . GLU A 1 151 ? -0.218 -21.131 6.545 1.00 56.22 151 GLU A O 1
ATOM 1198 N N . GLU A 1 152 ? -0.261 -21.179 4.302 1.00 51.50 152 GLU A N 1
ATOM 1199 C CA . GLU A 1 152 ? -0.127 -22.637 4.173 1.00 51.50 152 GLU A CA 1
ATOM 1200 C C . GLU A 1 152 ? 1.336 -23.135 4.230 1.00 51.50 152 GLU A C 1
ATOM 1202 O O . GLU A 1 152 ? 1.572 -24.334 4.397 1.00 51.50 152 GLU A O 1
ATOM 1207 N N . ARG A 1 153 ? 2.338 -22.252 4.082 1.00 48.16 153 ARG A N 1
ATOM 1208 C CA . ARG A 1 153 ? 3.771 -22.596 3.982 1.00 48.16 153 ARG A CA 1
ATOM 1209 C C . ARG A 1 153 ? 4.614 -21.623 4.814 1.00 48.16 153 ARG A C 1
ATOM 1211 O O . ARG A 1 153 ? 5.023 -20.574 4.333 1.00 48.16 153 ARG A O 1
ATOM 1218 N N . GLU A 1 154 ? 4.869 -22.005 6.066 1.00 51.25 154 GLU A N 1
ATOM 1219 C CA . GLU A 1 154 ? 5.632 -21.265 7.086 1.00 51.25 154 GLU A CA 1
ATOM 1220 C C . GLU A 1 154 ? 6.784 -20.406 6.522 1.00 51.25 154 GLU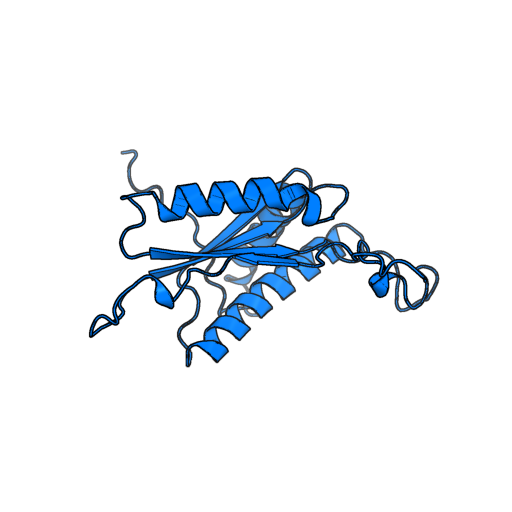 A C 1
ATOM 1222 O O . GLU A 1 154 ? 7.814 -20.939 6.110 1.00 51.25 154 GLU A O 1
ATOM 1227 N N . GLY A 1 155 ? 6.659 -19.072 6.557 1.00 47.53 155 GLY A N 1
ATOM 1228 C CA . GLY A 1 155 ? 7.815 -18.223 6.244 1.00 47.53 155 GLY A CA 1
ATOM 1229 C C . GLY A 1 155 ? 7.638 -16.708 6.260 1.00 47.53 155 GLY A C 1
ATOM 1230 O O . GLY A 1 155 ? 8.594 -16.017 6.600 1.00 47.53 155 GLY 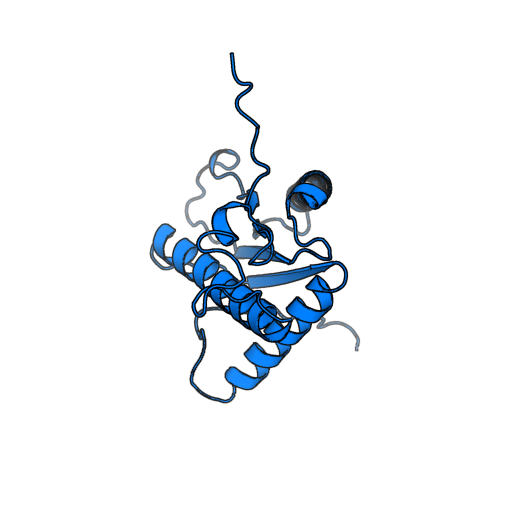A O 1
ATOM 1231 N N . TRP A 1 156 ? 6.457 -16.163 5.964 1.00 49.03 156 TRP A N 1
ATOM 1232 C CA . TRP A 1 156 ? 6.328 -14.719 5.730 1.00 49.03 156 TRP A CA 1
ATOM 1233 C C . TRP A 1 156 ? 5.206 -14.094 6.577 1.00 49.03 156 TRP A C 1
ATOM 1235 O O . TRP A 1 156 ? 4.089 -14.588 6.656 1.00 49.03 156 TRP A O 1
ATOM 1245 N N . ALA A 1 157 ? 5.569 -13.046 7.323 1.00 52.44 157 ALA A N 1
ATOM 1246 C CA . ALA A 1 157 ? 4.704 -12.088 8.025 1.00 52.44 157 ALA A CA 1
ATOM 1247 C C . ALA A 1 157 ? 3.412 -12.588 8.734 1.00 52.44 157 ALA A C 1
ATOM 1249 O O . ALA A 1 157 ? 2.380 -11.927 8.640 1.00 52.44 157 ALA A O 1
ATOM 1250 N N . ARG A 1 158 ? 3.477 -13.634 9.584 1.00 54.03 158 ARG A N 1
ATOM 1251 C CA . ARG A 1 158 ? 2.352 -14.131 10.442 1.00 54.03 158 ARG A CA 1
ATOM 1252 C C . ARG A 1 158 ? 1.586 -13.071 11.263 1.00 54.03 158 ARG A C 1
ATOM 1254 O O . ARG A 1 158 ? 0.554 -13.372 11.854 1.00 54.03 158 ARG A O 1
ATOM 1261 N N . HIS A 1 159 ? 2.138 -11.869 11.407 1.00 57.31 159 HIS A N 1
ATOM 1262 C CA . HIS A 1 159 ? 1.559 -10.767 12.177 1.00 57.31 159 HIS A CA 1
ATOM 1263 C C . HIS A 1 159 ? 0.636 -9.862 11.351 1.00 57.31 159 HIS A C 1
ATOM 1265 O O . HIS A 1 159 ? -0.062 -9.036 11.937 1.00 57.31 159 HIS A O 1
ATOM 1271 N N . VAL A 1 160 ? 0.628 -9.989 10.024 1.00 62.69 160 VAL A N 1
ATOM 1272 C CA . VAL A 1 160 ? -0.329 -9.290 9.165 1.00 62.69 160 VAL A CA 1
ATOM 1273 C C . VAL A 1 160 ? -1.583 -10.153 9.098 1.00 62.69 160 VAL A C 1
ATOM 1275 O O . VAL A 1 160 ? -1.512 -11.295 8.669 1.00 62.69 160 VAL A O 1
ATOM 1278 N N . ARG A 1 161 ? -2.725 -9.633 9.559 1.00 63.19 161 ARG A N 1
ATOM 1279 C CA . ARG A 1 161 ? -4.035 -10.247 9.305 1.00 63.19 161 ARG A CA 1
ATOM 1280 C C . ARG A 1 161 ? -4.712 -9.453 8.200 1.00 63.19 161 ARG A C 1
ATOM 1282 O O . ARG A 1 161 ? -5.193 -8.345 8.447 1.00 63.19 161 ARG A O 1
ATOM 1289 N N . LEU A 1 162 ? -4.710 -9.992 6.984 1.00 63.09 162 LEU A N 1
ATOM 1290 C CA . LEU A 1 162 ? -5.438 -9.385 5.873 1.00 63.09 162 LEU A CA 1
ATOM 1291 C C . LEU A 1 162 ? -6.928 -9.712 6.028 1.00 63.09 162 LEU A C 1
ATOM 1293 O O . LEU A 1 162 ? -7.330 -10.873 6.095 1.00 63.09 162 LEU A O 1
ATOM 1297 N N . GLY A 1 163 ? -7.761 -8.677 6.122 1.00 47.53 163 GLY A N 1
ATOM 1298 C CA . GLY A 1 163 ? -9.202 -8.854 6.237 1.00 47.53 163 GLY A CA 1
ATOM 1299 C C . GLY A 1 163 ? -9.795 -9.195 4.875 1.00 47.53 163 GLY A C 1
ATOM 1300 O O . GLY A 1 163 ? -10.103 -8.292 4.102 1.00 47.53 163 GLY A O 1
ATOM 1301 N N . MET A 1 164 ? -10.005 -10.477 4.563 1.00 41.12 164 MET A N 1
ATOM 1302 C CA . MET A 1 164 ? -10.987 -10.829 3.534 1.00 41.12 164 MET A CA 1
ATOM 1303 C C . MET A 1 164 ? -12.361 -10.553 4.130 1.00 41.12 164 MET A C 1
ATOM 1305 O O . MET A 1 164 ? -12.763 -11.215 5.086 1.00 41.12 164 MET A O 1
ATOM 1309 N N . GLY A 1 165 ? -13.069 -9.553 3.601 1.00 33.59 165 GLY A N 1
ATOM 1310 C CA . GLY A 1 165 ? -14.437 -9.266 4.013 1.00 33.59 165 GLY A CA 1
ATOM 1311 C C . GLY A 1 165 ? -15.264 -10.547 3.965 1.00 33.59 165 GLY A C 1
ATOM 1312 O O . GLY A 1 165 ? -15.557 -11.064 2.887 1.00 33.59 165 GLY A O 1
ATOM 1313 N N . SER A 1 166 ? -15.628 -11.079 5.132 1.00 32.25 1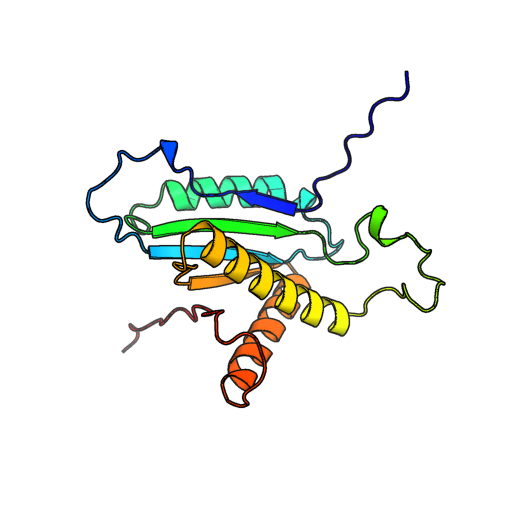66 SER A N 1
ATOM 1314 C CA . SER A 1 166 ? -16.590 -12.164 5.216 1.00 32.25 166 SER A CA 1
ATOM 1315 C C . SER A 1 166 ? -17.935 -11.582 4.804 1.00 32.25 166 SER A C 1
ATOM 1317 O O . SER A 1 166 ? -18.663 -11.010 5.614 1.00 32.25 166 SER A O 1
ATOM 1319 N N . CYS A 1 167 ? -18.271 -11.701 3.523 1.00 27.64 167 CYS A N 1
ATOM 1320 C CA . CYS A 1 167 ? -19.640 -11.533 3.071 1.00 27.64 167 CYS A CA 1
ATOM 1321 C C . CYS A 1 167 ? -20.432 -12.766 3.533 1.00 27.64 167 CYS A C 1
ATOM 1323 O O . CYS A 1 167 ? -20.737 -13.673 2.764 1.00 27.64 167 CYS A O 1
ATOM 1325 N N . SER A 1 168 ? -20.715 -12.841 4.832 1.00 38.84 168 SER A N 1
ATOM 1326 C CA . SER A 1 168 ? -21.661 -13.794 5.402 1.00 38.84 168 SER A CA 1
ATOM 1327 C C . SER A 1 168 ? -23.044 -13.150 5.430 1.00 38.84 168 SER A C 1
ATOM 1329 O O . SER A 1 168 ? -23.483 -12.694 6.478 1.00 38.84 168 SER A O 1
ATOM 1331 N N . SER A 1 169 ? -23.696 -13.066 4.264 1.00 36.78 169 SER A N 1
ATOM 1332 C CA . SER A 1 169 ? -25.164 -13.050 4.122 1.00 36.78 169 SER A CA 1
ATOM 1333 C C . SER A 1 169 ? -25.574 -13.026 2.643 1.00 36.78 169 SER A C 1
ATOM 1335 O O . SER A 1 169 ? -25.969 -11.990 2.117 1.00 36.78 169 SER A O 1
ATOM 1337 N N . LEU A 1 170 ? -25.503 -14.181 1.983 1.00 35.25 170 LEU A N 1
ATOM 1338 C CA . LEU A 1 170 ? -26.309 -14.523 0.804 1.00 35.25 170 LEU A CA 1
ATOM 1339 C C . LEU A 1 170 ? -26.552 -16.039 0.836 1.00 35.25 170 LEU A C 1
ATOM 1341 O O . LEU A 1 170 ? -25.925 -16.802 0.103 1.00 35.25 170 LEU A O 1
ATOM 1345 N N . ARG A 1 171 ? -27.417 -16.468 1.759 1.00 32.97 171 ARG A N 1
ATOM 1346 C CA . ARG A 1 171 ? -28.273 -17.657 1.651 1.00 32.97 171 ARG A CA 1
ATOM 1347 C C . ARG A 1 171 ? -29.558 -17.395 2.412 1.00 32.97 171 ARG A C 1
ATOM 1349 O O . ARG A 1 171 ? -29.447 -16.830 3.521 1.00 32.97 171 ARG A O 1
#

Secondary structure (DSSP, 8-state):
------PPPSEEEEPPPGGGSPPPSS---EEEEEEEE--TT--GGGGHHHHHHHHHHHHT-GGGTTEEEEEEEEPPTT-SGGGGSS-TTSTT-PPP-HHHHHHHHHHHHHHHHHHHHHHTTT---SEEEEEE-THHHHHHHHHHHHHHHHTTSS-S-TT--B---------

pLDDT: mean 81.17, std 18.56, range [27.64, 98.44]

InterPro domains:
  IPR019363 Lipid droplet-associated hydrolase [PF10230] (31-150)
  IPR019363 Lipid droplet-associated hydrolase [PTHR13390] (17-149)
  IPR029058 Alpha/Beta hydrolase fold [G3DSA:3.40.50.1820] (15-167)
  IPR029058 Alpha/Beta hydrolase fold [SSF53474] (16-150)

Mean predicted aligned error: 9.12 Å

Solvent-accessible surface area (backbone atoms only — not comparable to full-atom values): 10057 Å² total; per-residue (Å²): 132,81,76,79,74,81,73,74,54,62,54,51,74,52,65,61,69,71,88,82,52,80,90,56,91,77,83,77,57,46,32,33,36,39,42,42,36,41,23,86,87,20,50,31,61,84,41,48,71,56,53,55,50,51,51,52,53,53,75,69,36,78,90,41,71,63,50,45,59,30,39,37,33,33,39,42,84,68,63,47,79,72,56,47,66,64,49,59,86,38,91,91,35,56,76,66,51,74,65,51,48,34,53,52,51,47,53,48,55,45,46,54,44,49,52,46,9,60,75,52,78,68,53,48,55,70,28,35,40,75,42,40,40,71,63,12,36,53,38,38,49,50,40,51,52,49,51,66,54,30,75,78,46,91,82,68,67,88,83,60,48,70,56,74,81,78,80,84,80,87,130

Organism: Bionectria ochroleuca (NCBI:txid29856)